Protein AF-A0A6V8CBH7-F1 (afdb_monomer_lite)

pLDDT: mean 70.78, std 15.17, range [31.62, 87.81]

Structure (mmCIF, N/CA/C/O backbone):
data_AF-A0A6V8CBH7-F1
#
_entry.id   AF-A0A6V8CBH7-F1
#
loop_
_atom_site.group_PDB
_atom_site.id
_atom_site.type_symbol
_atom_site.label_atom_id
_atom_site.label_alt_id
_atom_site.label_comp_id
_atom_site.label_asym_id
_atom_site.label_entity_id
_atom_site.label_seq_id
_atom_site.pdbx_PDB_ins_code
_atom_site.Cartn_x
_atom_site.Cartn_y
_atom_site.Cartn_z
_atom_site.occupancy
_atom_site.B_iso_or_equiv
_atom_site.auth_seq_id
_atom_site.auth_comp_id
_atom_site.auth_asym_id
_atom_site.auth_atom_id
_atom_site.pdbx_PDB_model_num
ATOM 1 N N . MET A 1 1 ? -19.753 -25.012 36.924 1.00 37.94 1 MET A N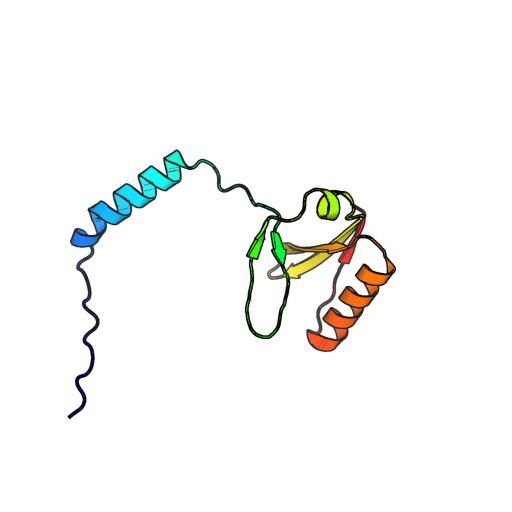 1
ATOM 2 C CA . MET A 1 1 ? -19.097 -23.990 37.775 1.00 37.94 1 MET A CA 1
ATOM 3 C C . MET A 1 1 ? -18.084 -23.263 36.898 1.00 37.94 1 MET A C 1
ATOM 5 O O . MET A 1 1 ? -17.171 -23.913 36.419 1.00 37.94 1 MET A O 1
ATOM 9 N N . ASN A 1 2 ? -18.304 -21.984 36.573 1.00 39.06 2 ASN A N 1
ATOM 10 C CA . ASN A 1 2 ? -17.502 -21.234 35.592 1.00 39.06 2 ASN A CA 1
ATOM 11 C C . ASN A 1 2 ? -16.598 -20.232 36.330 1.00 39.06 2 ASN A C 1
ATOM 13 O O . ASN A 1 2 ? -17.100 -19.287 36.939 1.00 39.06 2 ASN A O 1
ATOM 17 N N . ALA A 1 3 ? -15.282 -20.451 36.322 1.00 50.16 3 ALA A N 1
ATOM 18 C CA . ALA A 1 3 ? -14.321 -19.555 36.959 1.00 50.16 3 ALA A CA 1
ATOM 19 C C . ALA A 1 3 ? -14.079 -18.332 36.060 1.00 50.16 3 ALA A C 1
ATOM 21 O O . ALA A 1 3 ? -13.438 -18.429 35.016 1.00 50.16 3 ALA A O 1
ATOM 22 N N . LYS A 1 4 ? -14.603 -17.164 36.455 1.00 57.16 4 LYS A N 1
ATOM 23 C CA . LYS A 1 4 ? -14.258 -15.883 35.821 1.00 57.16 4 LYS A CA 1
ATOM 24 C C . LYS A 1 4 ? -12.764 -15.615 36.030 1.00 57.16 4 LYS A C 1
ATOM 26 O O . LYS A 1 4 ? -12.334 -15.401 37.161 1.00 57.16 4 LYS A O 1
ATOM 31 N N . ALA A 1 5 ? -11.989 -15.595 34.947 1.00 57.78 5 ALA A N 1
ATOM 32 C CA . ALA A 1 5 ? -10.598 -15.159 34.972 1.00 57.78 5 ALA A CA 1
ATOM 33 C C . ALA A 1 5 ? -10.530 -13.696 35.440 1.00 57.78 5 ALA A C 1
ATOM 35 O O . ALA A 1 5 ? -11.061 -12.791 34.792 1.00 57.78 5 ALA A O 1
ATOM 36 N N . THR A 1 6 ? -9.906 -13.456 36.591 1.00 61.09 6 THR A N 1
ATOM 37 C CA . THR A 1 6 ? -9.685 -12.105 37.099 1.00 61.09 6 THR A CA 1
ATOM 38 C C . THR A 1 6 ? -8.511 -11.494 36.331 1.00 61.09 6 THR A C 1
ATOM 40 O O . THR A 1 6 ? -7.416 -12.056 36.285 1.00 61.09 6 THR A O 1
ATOM 43 N N . LYS A 1 7 ? -8.725 -10.346 35.673 1.00 60.62 7 LYS A N 1
ATOM 44 C CA . LYS A 1 7 ? -7.626 -9.574 35.072 1.00 60.62 7 LYS A CA 1
ATOM 45 C C . LYS A 1 7 ? -6.682 -9.157 36.202 1.00 60.62 7 LYS A C 1
ATOM 47 O O . LYS A 1 7 ? -7.017 -8.262 36.976 1.00 60.62 7 LYS A O 1
ATOM 52 N N . LYS A 1 8 ? -5.515 -9.804 36.305 1.00 59.66 8 LYS A N 1
ATOM 53 C CA . LYS A 1 8 ? -4.427 -9.350 37.179 1.00 59.66 8 LYS A CA 1
ATOM 54 C C . LYS A 1 8 ? -4.015 -7.952 36.723 1.00 59.66 8 LYS A C 1
ATOM 56 O O . LYS A 1 8 ? -3.403 -7.787 35.671 1.00 59.66 8 LYS A O 1
ATOM 61 N N . ARG A 1 9 ? -4.429 -6.943 37.486 1.00 62.03 9 ARG A N 1
ATOM 62 C CA . ARG A 1 9 ? -4.073 -5.545 37.258 1.00 62.03 9 ARG A CA 1
ATOM 63 C C . ARG A 1 9 ? -2.740 -5.312 37.959 1.00 62.03 9 ARG A C 1
ATOM 65 O O . ARG A 1 9 ? -2.697 -5.258 39.184 1.00 62.03 9 ARG A O 1
ATOM 72 N N . TRP A 1 10 ? -1.665 -5.285 37.181 1.00 56.84 10 TRP A N 1
ATOM 73 C CA . TRP A 1 10 ? -0.325 -5.009 37.689 1.00 56.84 10 TRP A CA 1
ATOM 74 C C . TRP A 1 10 ? -0.271 -3.546 38.147 1.00 56.84 10 TRP A C 1
ATOM 76 O O . TRP A 1 10 ? -0.711 -2.677 37.390 1.00 56.84 10 TRP A O 1
ATOM 86 N N . PRO A 1 11 ? 0.188 -3.251 39.373 1.00 68.12 11 PRO A N 1
ATOM 87 C CA . PRO A 1 11 ? 0.379 -1.873 39.800 1.00 68.12 11 PRO A CA 1
ATOM 88 C C . PRO A 1 11 ? 1.456 -1.222 38.923 1.00 68.12 11 PRO A C 1
ATOM 90 O O . PRO A 1 11 ? 2.457 -1.852 38.597 1.00 68.12 11 PRO A O 1
ATOM 93 N N . GLU A 1 12 ? 1.266 0.040 38.536 1.00 61.69 12 GLU A N 1
ATOM 94 C CA . GLU A 1 12 ? 2.134 0.759 37.581 1.00 61.69 12 GLU A CA 1
ATOM 95 C C . GLU A 1 12 ? 3.626 0.725 37.958 1.00 61.69 12 GLU A C 1
ATOM 97 O O . GLU A 1 12 ? 4.494 0.695 37.087 1.00 61.69 12 GLU A O 1
ATOM 102 N N . ARG A 1 13 ? 3.933 0.634 39.258 1.00 59.53 13 ARG A N 1
ATOM 103 C CA . ARG A 1 13 ? 5.298 0.487 39.782 1.00 59.53 13 ARG A CA 1
ATOM 104 C C . ARG A 1 13 ? 6.000 -0.790 39.300 1.00 59.53 13 ARG A C 1
ATOM 106 O O . ARG A 1 13 ? 7.204 -0.754 39.067 1.00 59.53 13 ARG A O 1
ATOM 113 N N . ASP A 1 14 ? 5.263 -1.883 39.104 1.00 70.00 14 ASP A N 1
ATOM 114 C CA . ASP A 1 14 ? 5.816 -3.154 38.613 1.00 70.00 14 ASP A CA 1
ATOM 115 C C . ASP A 1 14 ? 6.119 -3.099 37.106 1.00 70.00 14 ASP A C 1
ATOM 117 O O . ASP A 1 14 ? 6.915 -3.886 36.596 1.00 70.00 14 ASP A O 1
ATOM 121 N N . LEU A 1 15 ? 5.523 -2.140 36.388 1.00 71.75 15 LEU A N 1
ATOM 122 C CA . LEU A 1 15 ? 5.754 -1.919 34.960 1.00 71.75 15 LEU A CA 1
ATOM 123 C C . LEU A 1 15 ? 6.912 -0.954 34.688 1.00 71.75 15 LEU A C 1
ATOM 125 O O . LEU A 1 15 ? 7.437 -0.946 33.576 1.00 71.75 15 LEU A O 1
ATOM 129 N N . ALA A 1 16 ? 7.355 -0.177 35.681 1.00 78.19 16 ALA A N 1
ATOM 130 C CA . ALA A 1 16 ? 8.428 0.805 35.516 1.00 78.19 16 ALA A CA 1
ATOM 131 C C . ALA A 1 16 ? 9.723 0.221 34.897 1.00 78.19 16 ALA A C 1
ATOM 133 O O . ALA A 1 16 ? 10.255 0.838 33.971 1.00 78.19 16 ALA A O 1
ATOM 134 N N . PRO A 1 17 ? 10.204 -0.982 35.282 1.00 82.38 17 PRO A N 1
ATOM 135 C CA . PRO A 1 17 ? 11.390 -1.580 34.660 1.00 82.38 17 PRO A CA 1
ATOM 136 C C . PRO A 1 17 ? 11.165 -1.996 33.198 1.00 82.38 17 PRO A C 1
ATOM 138 O O . PRO A 1 17 ? 12.071 -1.904 32.371 1.00 82.38 17 PRO A O 1
ATOM 141 N N . LEU A 1 18 ? 9.956 -2.453 32.859 1.00 76.94 18 LEU A N 1
ATOM 142 C CA . LEU A 1 18 ? 9.581 -2.832 31.491 1.00 76.94 18 LEU A CA 1
ATOM 143 C C . LEU A 1 18 ? 9.468 -1.597 30.591 1.00 76.94 18 LEU A C 1
ATOM 145 O O . LEU A 1 18 ? 9.937 -1.612 29.453 1.00 76.94 18 LEU A O 1
ATOM 149 N N . ILE A 1 19 ? 8.895 -0.515 31.121 1.00 81.69 19 ILE A N 1
ATOM 150 C CA . ILE A 1 19 ? 8.785 0.775 30.437 1.00 81.69 19 ILE A CA 1
ATOM 151 C C . ILE A 1 19 ? 10.181 1.345 30.173 1.00 81.69 19 ILE A C 1
ATOM 153 O O . ILE A 1 19 ? 10.471 1.717 29.037 1.00 81.69 19 ILE A O 1
ATOM 157 N N . ALA A 1 20 ? 11.067 1.338 31.175 1.00 83.50 20 ALA A N 1
ATOM 158 C CA . ALA A 1 20 ? 12.441 1.817 31.029 1.00 83.50 20 ALA A CA 1
ATOM 159 C C . ALA A 1 20 ? 13.198 1.063 29.922 1.00 83.50 20 ALA A C 1
ATOM 161 O O . ALA A 1 20 ? 13.761 1.684 29.023 1.00 83.50 20 ALA A O 1
ATOM 162 N N . ARG A 1 21 ? 13.120 -0.274 29.915 1.00 83.44 21 ARG A N 1
ATOM 163 C CA . ARG A 1 21 ? 13.740 -1.111 28.873 1.00 83.44 21 ARG A CA 1
ATOM 164 C C . ARG A 1 21 ? 13.158 -0.860 27.485 1.00 83.44 21 ARG A C 1
ATOM 166 O O . ARG A 1 21 ? 13.889 -0.863 26.502 1.00 83.44 21 ARG A O 1
ATOM 173 N N . THR A 1 22 ? 11.848 -0.642 27.393 1.00 81.44 22 THR A N 1
ATOM 174 C CA . THR A 1 22 ? 11.187 -0.336 26.116 1.00 81.44 22 THR A CA 1
ATOM 175 C C . THR A 1 22 ? 11.679 0.997 25.558 1.00 81.44 22 THR A C 1
ATOM 177 O O . THR A 1 22 ? 11.986 1.090 24.374 1.00 81.44 22 THR A O 1
ATOM 180 N N . GLN A 1 23 ? 11.809 2.016 26.411 1.00 83.88 23 GLN 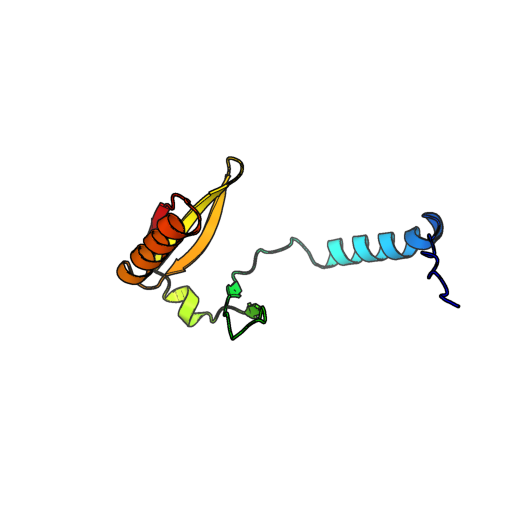A N 1
ATOM 181 C CA . GLN A 1 23 ? 12.317 3.331 26.019 1.00 83.88 23 GLN A CA 1
ATOM 182 C C . GLN A 1 23 ? 13.792 3.286 25.610 1.00 83.88 23 GLN A C 1
ATOM 184 O O . GLN A 1 23 ? 14.170 3.918 24.627 1.00 83.88 23 GLN A O 1
ATOM 189 N N . GLU A 1 24 ? 14.622 2.541 26.338 1.00 85.81 24 GLU A N 1
ATOM 190 C CA . GLU A 1 24 ? 16.039 2.372 26.010 1.00 85.81 24 GLU A CA 1
ATOM 191 C C . G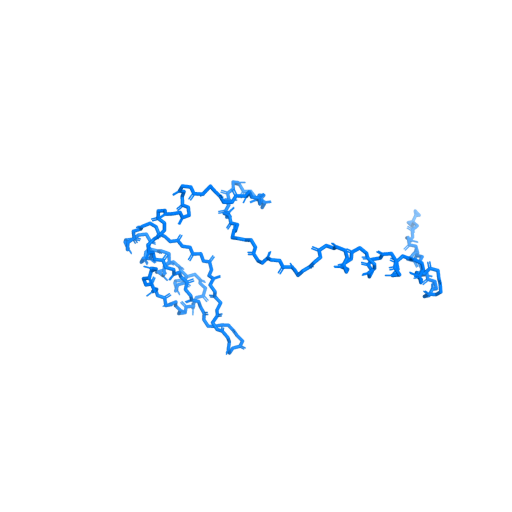LU A 1 24 ? 16.230 1.638 24.680 1.00 85.81 24 GLU A C 1
ATOM 193 O O . GLU A 1 24 ? 16.952 2.122 23.808 1.00 85.81 24 GLU A O 1
ATOM 198 N N . ASN A 1 25 ? 15.489 0.549 24.464 1.00 75.56 25 ASN A N 1
ATOM 199 C CA . ASN A 1 25 ? 15.484 -0.156 23.185 1.00 75.56 25 ASN A CA 1
ATOM 200 C C . ASN A 1 25 ? 14.993 0.742 22.045 1.00 75.56 25 ASN A C 1
ATOM 202 O O . ASN A 1 25 ? 15.623 0.779 20.995 1.00 75.56 25 ASN A O 1
ATOM 206 N N . ALA A 1 26 ? 13.920 1.510 22.248 1.00 72.94 26 ALA A N 1
ATOM 207 C CA . ALA A 1 26 ? 13.415 2.433 21.233 1.00 72.94 26 ALA A CA 1
ATOM 208 C C . ALA A 1 26 ? 14.454 3.502 20.850 1.00 72.94 26 ALA A C 1
ATOM 210 O O . ALA A 1 26 ? 14.590 3.831 19.676 1.00 72.94 26 ALA A O 1
ATOM 211 N N . ARG A 1 27 ? 15.233 4.009 21.817 1.00 78.75 27 ARG A N 1
ATOM 212 C CA . ARG A 1 27 ? 16.345 4.938 21.549 1.00 78.75 27 ARG A CA 1
ATOM 213 C C . ARG A 1 27 ? 17.486 4.264 20.785 1.00 78.75 27 ARG A C 1
ATOM 215 O O . ARG A 1 27 ? 18.043 4.880 19.883 1.00 78.75 27 ARG A O 1
ATOM 222 N N . ALA A 1 28 ? 17.813 3.016 21.121 1.00 79.12 28 ALA A N 1
ATOM 223 C CA . ALA A 1 28 ? 18.851 2.239 20.444 1.00 79.12 28 ALA A CA 1
ATOM 224 C C . ALA A 1 28 ? 18.461 1.825 19.012 1.00 79.12 28 ALA A C 1
ATOM 226 O O . ALA A 1 28 ? 19.327 1.716 18.148 1.00 79.12 28 ALA A O 1
ATOM 227 N N . MET A 1 29 ? 17.167 1.620 18.746 1.00 74.81 29 MET A N 1
ATOM 228 C CA . MET A 1 29 ? 16.635 1.232 17.433 1.00 74.81 29 MET A CA 1
ATOM 229 C C . MET A 1 29 ? 16.662 2.364 16.393 1.00 74.81 29 MET A C 1
ATOM 231 O O . MET A 1 29 ? 16.515 2.093 15.203 1.00 74.81 29 MET A O 1
ATOM 235 N N . GLY A 1 30 ? 16.877 3.614 16.815 1.00 70.88 30 GLY A N 1
ATOM 236 C CA . GLY A 1 30 ? 16.882 4.771 15.922 1.00 70.88 30 GLY A CA 1
ATOM 237 C C . GLY A 1 30 ? 15.483 5.173 15.442 1.00 70.88 30 GLY A C 1
ATOM 238 O O . GLY A 1 30 ? 14.464 4.716 15.959 1.00 70.88 30 GLY A O 1
ATOM 239 N N . SER A 1 31 ? 15.423 6.085 14.467 1.00 71.69 31 SER A N 1
ATOM 240 C CA . SER A 1 31 ? 14.146 6.556 13.917 1.00 71.69 31 SER A CA 1
ATOM 241 C C . SER A 1 31 ? 13.421 5.415 13.202 1.00 71.69 31 SER A C 1
ATOM 243 O O . SER A 1 31 ? 14.006 4.764 12.331 1.00 71.69 31 SER A O 1
ATOM 245 N N . ALA A 1 32 ? 12.148 5.193 13.545 1.00 60.81 32 ALA A N 1
ATOM 246 C CA . ALA A 1 32 ? 11.299 4.225 12.864 1.00 60.81 32 ALA A CA 1
ATOM 247 C C . ALA A 1 32 ? 11.231 4.589 11.376 1.00 60.81 32 ALA A C 1
ATOM 249 O O . ALA A 1 32 ? 10.586 5.561 10.983 1.00 60.81 32 ALA A O 1
ATOM 250 N N . THR A 1 33 ? 11.957 3.833 10.556 1.00 59.81 33 THR A N 1
ATOM 251 C CA . THR A 1 33 ? 11.988 4.056 9.115 1.00 59.81 33 THR A CA 1
ATOM 252 C C . THR A 1 33 ? 10.758 3.377 8.524 1.00 59.81 33 THR A C 1
ATOM 254 O O . THR A 1 33 ? 10.610 2.166 8.710 1.00 59.81 33 THR A O 1
ATOM 257 N N . PRO A 1 34 ? 9.857 4.113 7.850 1.00 52.91 34 PRO A N 1
ATOM 258 C CA . PRO A 1 34 ? 8.753 3.488 7.143 1.00 52.91 34 PRO A CA 1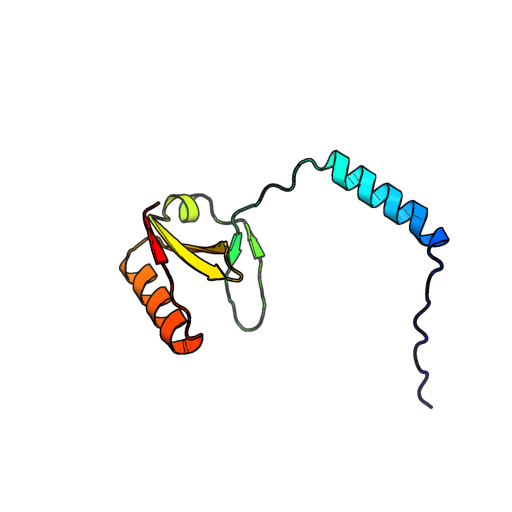
ATOM 259 C C . PRO A 1 34 ? 9.341 2.575 6.065 1.00 52.91 34 PRO A C 1
ATOM 261 O O . PRO A 1 34 ? 10.050 3.031 5.171 1.00 52.91 34 PRO A O 1
ATOM 264 N N . ILE A 1 35 ? 9.096 1.273 6.196 1.00 53.62 35 ILE A N 1
ATOM 265 C CA . ILE A 1 35 ? 9.471 0.279 5.194 1.00 53.62 35 ILE A CA 1
ATOM 266 C C . ILE A 1 35 ? 8.261 0.011 4.305 1.00 53.62 35 ILE A C 1
ATOM 268 O O . ILE A 1 35 ? 7.168 -0.267 4.795 1.00 53.62 35 ILE A O 1
ATOM 272 N N . GLU A 1 36 ? 8.453 0.119 2.995 1.00 47.44 36 GLU A N 1
ATOM 273 C CA . GLU A 1 36 ? 7.420 -0.208 2.015 1.00 47.44 36 GLU A CA 1
ATOM 274 C C . GLU A 1 36 ? 7.187 -1.731 2.037 1.00 47.44 36 GLU A C 1
ATOM 276 O O . GLU A 1 36 ? 8.120 -2.521 1.864 1.00 47.44 36 GLU A O 1
ATOM 281 N N . ALA A 1 37 ? 5.953 -2.149 2.330 1.00 46.34 37 ALA A N 1
ATOM 282 C CA . ALA A 1 37 ? 5.563 -3.553 2.459 1.00 46.34 37 ALA A CA 1
ATOM 283 C C . ALA A 1 37 ? 4.639 -3.964 1.307 1.00 46.34 37 ALA A C 1
ATOM 285 O O . ALA A 1 37 ? 3.759 -3.200 0.909 1.00 46.34 37 ALA A O 1
ATOM 286 N N . LEU A 1 38 ? 4.821 -5.183 0.792 1.00 46.12 38 LEU A N 1
ATOM 287 C CA . LEU A 1 38 ? 3.925 -5.780 -0.194 1.00 46.12 38 LEU A CA 1
ATOM 288 C C . LEU A 1 38 ? 2.848 -6.567 0.558 1.00 46.12 38 LEU A C 1
ATOM 290 O O . LEU A 1 38 ? 3.155 -7.528 1.262 1.00 46.12 38 LEU A O 1
ATOM 294 N N . ILE A 1 39 ? 1.588 -6.156 0.425 1.00 49.50 39 ILE A N 1
ATOM 295 C CA . ILE A 1 39 ? 0.452 -6.878 1.008 1.00 49.50 39 ILE A CA 1
ATOM 296 C C . ILE A 1 39 ? -0.020 -7.918 -0.012 1.00 49.50 39 ILE A C 1
ATOM 298 O O . ILE A 1 39 ? -0.428 -7.563 -1.117 1.00 49.50 39 ILE A O 1
ATOM 302 N N . ARG A 1 40 ? 0.015 -9.200 0.364 1.00 39.22 40 ARG A N 1
ATOM 303 C CA . ARG A 1 40 ? -0.587 -10.305 -0.395 1.00 39.22 40 ARG A CA 1
ATOM 304 C C . ARG A 1 40 ? -1.749 -10.888 0.400 1.00 39.22 40 ARG A C 1
ATOM 306 O O . ARG A 1 40 ? -1.602 -11.173 1.585 1.00 39.22 40 ARG A O 1
ATOM 313 N N . ILE A 1 41 ? -2.887 -11.085 -0.261 1.00 39.78 41 ILE A N 1
ATOM 314 C CA . ILE A 1 41 ? -4.051 -11.766 0.317 1.00 39.78 41 ILE A CA 1
ATOM 315 C C . ILE A 1 41 ? -4.079 -13.191 -0.245 1.00 39.78 41 ILE A C 1
ATOM 317 O O . ILE A 1 41 ? -4.310 -13.378 -1.438 1.00 39.78 41 ILE A O 1
ATOM 321 N N . GLU A 1 42 ? -3.836 -14.190 0.606 1.00 45.44 42 GLU A N 1
ATOM 322 C CA . GLU A 1 42 ? -4.054 -15.612 0.306 1.00 45.44 42 GLU A CA 1
ATOM 323 C C . GLU A 1 42 ? -5.097 -16.179 1.278 1.00 45.44 42 GLU A C 1
ATOM 325 O O . GLU A 1 42 ? -4.823 -16.384 2.462 1.00 45.44 42 GLU A O 1
ATOM 330 N N . GLY A 1 43 ? -6.314 -16.424 0.783 1.00 64.38 43 GLY A N 1
ATOM 331 C CA . GLY A 1 43 ? -7.428 -16.896 1.613 1.00 64.38 43 GLY A CA 1
ATOM 332 C C . GLY A 1 43 ? -7.861 -15.857 2.658 1.00 64.38 43 GLY A C 1
ATOM 333 O O . GLY A 1 43 ? -8.090 -14.705 2.305 1.00 64.38 43 GLY A O 1
ATOM 334 N N . ASP A 1 44 ? -7.948 -16.268 3.930 1.00 46.16 44 ASP A N 1
ATOM 335 C CA . ASP A 1 44 ? -8.420 -15.454 5.073 1.00 46.16 44 ASP A CA 1
ATOM 336 C C . ASP A 1 44 ? -7.286 -14.974 6.014 1.00 46.16 44 ASP A C 1
ATOM 338 O O . ASP A 1 44 ? -7.529 -14.579 7.157 1.00 46.16 44 ASP A O 1
ATOM 342 N N . SER A 1 45 ? -6.024 -15.021 5.571 1.00 31.62 45 SER A N 1
ATOM 343 C CA . SER A 1 45 ? -4.852 -14.682 6.394 1.00 31.62 45 SER A CA 1
ATOM 344 C C . SER A 1 45 ? -4.102 -13.459 5.860 1.00 31.62 45 SER A C 1
ATOM 346 O O . SER A 1 45 ? -3.794 -13.372 4.672 1.00 31.62 45 SER A O 1
ATOM 348 N N . TRP A 1 46 ? -3.760 -12.528 6.757 1.00 34.81 46 TRP A N 1
ATOM 349 C CA . TRP A 1 46 ? -2.911 -11.372 6.454 1.00 34.81 46 TRP A CA 1
ATOM 350 C C . TRP A 1 46 ? -1.436 -11.783 6.557 1.00 34.81 46 TRP A C 1
ATOM 352 O O . TRP A 1 46 ? -0.941 -12.025 7.659 1.00 34.81 46 TRP A O 1
ATOM 362 N N . MET A 1 47 ? -0.724 -11.848 5.427 1.00 37.12 47 MET A N 1
ATOM 363 C CA . MET A 1 47 ? 0.725 -12.085 5.396 1.00 37.12 47 MET A CA 1
ATOM 364 C C . MET A 1 47 ? 1.478 -10.798 5.045 1.00 37.12 47 MET A C 1
ATOM 366 O O . MET A 1 47 ? 1.192 -10.154 4.037 1.00 37.12 47 MET A O 1
ATOM 370 N N . PHE A 1 48 ? 2.452 -10.432 5.883 1.00 42.09 48 PHE A N 1
ATOM 371 C CA . PHE A 1 48 ? 3.329 -9.279 5.673 1.00 42.09 48 PHE A CA 1
ATOM 372 C C . PHE A 1 48 ? 4.692 -9.772 5.182 1.00 42.09 48 PHE A C 1
ATOM 374 O O . PHE A 1 48 ? 5.439 -10.391 5.940 1.00 42.09 48 PHE A O 1
ATOM 381 N N . GLU A 1 49 ? 5.015 -9.502 3.919 1.00 45.34 49 GLU A N 1
ATOM 382 C CA . GLU A 1 49 ? 6.298 -9.845 3.304 1.00 45.34 49 GLU A CA 1
ATOM 383 C C . GLU A 1 49 ? 7.078 -8.563 2.983 1.00 45.34 49 GLU A C 1
ATOM 385 O O . GLU A 1 49 ? 6.505 -7.510 2.677 1.00 45.34 49 GLU A O 1
ATOM 390 N N . ARG A 1 50 ? 8.411 -8.631 3.072 1.00 53.09 50 ARG A N 1
ATOM 391 C CA . ARG A 1 50 ? 9.274 -7.540 2.610 1.00 53.09 50 ARG A CA 1
ATOM 392 C C . ARG A 1 50 ? 9.036 -7.367 1.110 1.00 53.09 50 ARG A C 1
ATOM 394 O O . ARG A 1 50 ? 9.140 -8.344 0.376 1.00 53.09 50 ARG A O 1
ATOM 401 N N . ALA A 1 51 ? 8.715 -6.150 0.667 1.00 60.12 51 ALA A N 1
ATOM 402 C CA . ALA A 1 51 ? 8.472 -5.896 -0.748 1.00 60.12 51 ALA A CA 1
ATOM 403 C C . ALA A 1 51 ? 9.692 -6.318 -1.579 1.00 60.12 51 ALA A C 1
ATOM 405 O O . ALA A 1 51 ? 10.823 -5.943 -1.252 1.00 60.12 51 ALA A O 1
ATOM 406 N N . ASP A 1 52 ? 9.460 -7.112 -2.628 1.00 68.50 52 ASP A N 1
ATOM 407 C CA . ASP A 1 52 ? 10.488 -7.457 -3.606 1.00 68.50 52 ASP A CA 1
ATOM 408 C C . ASP A 1 52 ? 11.041 -6.150 -4.208 1.00 68.50 52 ASP A C 1
ATOM 410 O O . ASP A 1 52 ? 10.278 -5.399 -4.828 1.00 68.50 52 ASP A O 1
ATOM 414 N N . PRO A 1 53 ? 12.343 -5.847 -4.035 1.00 67.62 53 PRO A N 1
ATOM 415 C CA . PRO A 1 53 ? 12.942 -4.627 -4.563 1.00 67.62 53 PRO A CA 1
ATOM 416 C C . PRO A 1 53 ? 12.730 -4.455 -6.070 1.00 67.62 53 PRO A C 1
ATOM 418 O O . PRO A 1 53 ? 12.604 -3.325 -6.537 1.00 67.62 53 PRO A O 1
ATOM 421 N N . ALA A 1 54 ? 12.666 -5.552 -6.833 1.00 71.44 54 ALA A N 1
ATOM 422 C CA . ALA A 1 54 ? 12.426 -5.504 -8.271 1.00 71.44 54 ALA A CA 1
ATOM 423 C C . ALA A 1 54 ? 10.982 -5.096 -8.596 1.00 71.44 54 ALA A C 1
ATOM 425 O O . ALA A 1 54 ? 10.757 -4.285 -9.494 1.00 71.44 54 ALA A O 1
ATOM 426 N N . ALA A 1 55 ? 10.008 -5.605 -7.837 1.00 65.69 55 ALA A N 1
ATOM 427 C CA . ALA A 1 55 ? 8.603 -5.231 -7.987 1.00 65.69 55 ALA A CA 1
ATOM 428 C C . ALA A 1 55 ? 8.366 -3.765 -7.602 1.00 65.69 55 ALA A C 1
ATOM 430 O O . ALA A 1 55 ? 7.636 -3.046 -8.282 1.00 65.69 55 ALA A O 1
ATOM 431 N N . LEU A 1 56 ? 9.037 -3.303 -6.546 1.00 69.19 56 LEU A N 1
ATOM 432 C CA . LEU A 1 56 ? 8.972 -1.918 -6.098 1.00 69.19 56 LEU A CA 1
ATOM 433 C C . LEU A 1 56 ? 9.607 -0.960 -7.120 1.00 69.19 56 LEU A C 1
ATOM 435 O O . LEU A 1 56 ? 9.024 0.071 -7.438 1.00 69.19 56 LEU A O 1
ATOM 439 N N . ALA A 1 57 ? 10.753 -1.331 -7.703 1.00 72.94 57 ALA A N 1
ATOM 440 C CA . ALA A 1 57 ? 11.397 -0.568 -8.775 1.00 72.94 57 ALA A CA 1
ATOM 441 C C . ALA A 1 57 ? 10.568 -0.520 -10.071 1.00 72.94 57 ALA A C 1
ATOM 443 O O . ALA A 1 57 ? 10.722 0.401 -10.873 1.00 72.94 57 ALA A O 1
ATOM 444 N N . ALA A 1 58 ? 9.696 -1.506 -10.289 1.00 75.44 58 ALA A N 1
ATOM 445 C CA . ALA A 1 58 ? 8.790 -1.544 -11.430 1.00 75.44 58 ALA A CA 1
ATOM 446 C C . ALA A 1 58 ? 7.516 -0.705 -11.222 1.00 75.44 58 ALA A C 1
ATOM 448 O O . ALA A 1 58 ? 6.775 -0.490 -12.185 1.00 75.44 58 ALA A O 1
ATOM 449 N N . ALA A 1 59 ? 7.243 -0.228 -10.002 1.00 77.06 59 ALA A N 1
ATOM 450 C CA . ALA A 1 59 ? 6.083 0.609 -9.730 1.00 77.06 59 ALA A CA 1
ATOM 451 C C . ALA A 1 59 ? 6.222 1.968 -10.432 1.00 77.06 59 ALA A C 1
ATOM 453 O O . ALA A 1 59 ? 7.220 2.670 -10.293 1.00 77.06 59 ALA A O 1
ATOM 454 N N . ARG A 1 60 ? 5.190 2.346 -11.186 1.00 81.88 60 ARG A N 1
ATOM 455 C CA . ARG A 1 60 ? 5.134 3.594 -11.965 1.00 81.88 60 ARG A CA 1
ATOM 456 C C . ARG A 1 60 ? 4.023 4.522 -11.521 1.00 81.88 60 ARG A C 1
ATOM 458 O O . ARG A 1 60 ? 4.084 5.723 -11.759 1.00 81.88 60 ARG A O 1
ATOM 465 N N . HIS A 1 61 ? 3.012 3.972 -10.867 1.00 82.00 61 HIS A N 1
ATOM 466 C CA . HIS A 1 61 ? 1.858 4.720 -10.410 1.00 82.00 61 HIS A CA 1
ATOM 467 C C . HIS A 1 61 ? 1.665 4.496 -8.918 1.00 82.00 61 HIS A C 1
ATOM 469 O O . HIS A 1 61 ? 1.813 3.377 -8.445 1.00 82.00 61 HIS A O 1
ATOM 475 N N . ARG A 1 62 ? 1.316 5.542 -8.173 1.00 85.56 62 ARG A N 1
ATOM 476 C CA . ARG A 1 62 ? 0.996 5.494 -6.745 1.00 85.56 62 ARG A CA 1
ATOM 477 C C . ARG A 1 62 ? -0.478 5.810 -6.538 1.00 85.56 62 ARG A C 1
ATOM 479 O O . ARG A 1 62 ? -0.980 6.790 -7.086 1.00 85.56 62 ARG A O 1
ATOM 486 N N . ILE A 1 63 ? -1.146 5.010 -5.711 1.00 85.44 63 ILE A N 1
ATOM 487 C CA . ILE A 1 63 ? -2.535 5.235 -5.302 1.00 85.44 63 ILE A CA 1
ATOM 488 C C . ILE A 1 63 ? -2.543 6.007 -3.985 1.00 85.44 63 ILE A C 1
ATOM 490 O O . ILE A 1 63 ? -2.011 5.538 -2.976 1.00 85.44 63 ILE A O 1
ATOM 494 N N . VAL A 1 64 ? -3.152 7.190 -3.994 1.00 85.75 64 VAL A N 1
ATOM 495 C CA . VAL A 1 64 ? -3.256 8.079 -2.832 1.00 85.75 64 VAL A CA 1
ATOM 496 C C . VAL A 1 64 ? -4.723 8.329 -2.508 1.00 85.75 64 VAL A C 1
ATOM 498 O O . VAL A 1 64 ? -5.509 8.673 -3.388 1.00 85.75 64 VAL A O 1
ATOM 501 N N . VAL A 1 65 ? -5.093 8.203 -1.237 1.00 86.38 65 VAL A N 1
ATOM 502 C CA . VAL A 1 65 ? -6.401 8.626 -0.716 1.00 86.38 65 VAL A CA 1
ATOM 503 C C . VAL A 1 65 ? -6.243 9.808 0.218 1.00 86.38 65 VAL A C 1
ATOM 505 O O . VAL A 1 65 ? -5.179 10.021 0.791 1.00 86.38 65 VAL A O 1
ATOM 508 N N . HIS A 1 66 ? -7.311 10.580 0.385 1.00 83.38 66 HIS A N 1
ATOM 509 C CA . HIS A 1 66 ? -7.368 11.611 1.409 1.00 83.38 66 HIS A CA 1
ATOM 510 C C . HIS A 1 66 ? -8.178 11.084 2.593 1.00 83.38 66 HIS A C 1
ATOM 512 O O . HIS A 1 66 ? -9.391 10.914 2.491 1.00 83.38 66 HIS A O 1
ATOM 518 N N . GLU A 1 67 ? -7.508 10.809 3.708 1.00 80.12 67 GLU A N 1
ATOM 519 C CA . GLU A 1 67 ? -8.139 10.347 4.945 1.00 80.12 67 GLU A CA 1
ATOM 520 C C . GLU A 1 67 ? -7.768 11.307 6.078 1.00 80.12 67 GLU A C 1
ATOM 522 O O . GLU A 1 67 ? -6.613 11.703 6.220 1.00 80.12 67 GLU A O 1
ATOM 527 N N . ASN A 1 68 ? -8.750 11.718 6.885 1.00 79.50 68 ASN A N 1
ATOM 528 C CA . ASN A 1 68 ? -8.536 12.588 8.051 1.00 79.50 68 ASN A CA 1
ATOM 529 C C . ASN A 1 68 ? -7.754 13.887 7.747 1.00 79.50 68 ASN A C 1
ATOM 531 O O . ASN A 1 68 ? -6.974 14.363 8.569 1.00 79.50 68 ASN A O 1
ATOM 535 N N . GLY A 1 69 ? -7.952 14.459 6.553 1.00 79.62 69 GLY A N 1
ATOM 536 C CA . GLY A 1 69 ? -7.290 15.697 6.121 1.00 79.62 69 GLY A CA 1
ATOM 537 C C . GLY A 1 69 ? -5.819 15.540 5.726 1.00 79.62 69 GLY A C 1
ATOM 538 O O . GLY A 1 69 ? -5.144 16.545 5.525 1.00 79.62 69 GLY A O 1
ATOM 539 N N . SER A 1 70 ? -5.311 14.307 5.627 1.00 78.81 70 SER A N 1
ATOM 540 C CA . SER A 1 70 ? -3.957 14.020 5.155 1.00 78.81 70 SER A CA 1
ATOM 541 C C . SER A 1 70 ? -3.971 13.056 3.965 1.00 78.81 70 SER A C 1
ATOM 543 O O . SER A 1 70 ? -4.775 12.120 3.927 1.00 78.81 70 SER A O 1
ATOM 545 N N . PRO A 1 71 ? -3.074 13.243 2.981 1.00 82.31 71 PRO A N 1
ATOM 546 C CA . PRO A 1 71 ? -2.871 12.253 1.937 1.00 82.31 71 PRO A CA 1
ATOM 547 C C . PRO A 1 71 ? -2.210 10.996 2.521 1.00 82.31 71 PRO A C 1
ATOM 549 O O . PRO A 1 71 ? -1.174 11.075 3.180 1.00 82.31 71 PRO A O 1
ATOM 552 N N . LEU A 1 72 ? -2.794 9.834 2.242 1.00 83.31 72 LEU A N 1
ATOM 553 C CA . LEU A 1 72 ? -2.285 8.518 2.612 1.00 83.31 72 LEU A CA 1
ATOM 554 C C . LEU A 1 72 ? -2.008 7.709 1.340 1.00 83.31 72 LEU A C 1
ATOM 556 O O . LEU A 1 72 ? -2.900 7.496 0.520 1.00 83.31 72 LEU A O 1
ATOM 560 N N . SER A 1 73 ? -0.765 7.254 1.177 1.00 83.12 73 SER A N 1
ATOM 561 C CA . SER A 1 73 ? -0.377 6.354 0.086 1.00 83.12 73 SER A CA 1
ATOM 562 C C . SER A 1 73 ? -0.762 4.920 0.436 1.00 83.12 73 SER A C 1
ATOM 564 O O . SER A 1 73 ? -0.326 4.409 1.463 1.00 83.12 73 SER A O 1
ATOM 566 N N . LEU A 1 74 ? -1.546 4.270 -0.424 1.00 80.44 74 LEU A N 1
ATOM 567 C CA . LEU A 1 74 ? -2.011 2.895 -0.209 1.00 80.44 74 LEU A CA 1
ATOM 568 C C . LEU A 1 74 ? -1.106 1.849 -0.863 1.00 80.44 74 LEU A C 1
ATOM 570 O O . LEU A 1 74 ? -1.020 0.726 -0.377 1.00 80.44 74 LEU A O 1
ATOM 574 N N . GLY A 1 75 ? -0.432 2.206 -1.956 1.00 79.31 75 GLY A N 1
ATOM 575 C CA . GLY A 1 75 ? 0.434 1.286 -2.688 1.00 79.31 75 GLY A CA 1
ATOM 576 C C . GLY A 1 75 ? 0.843 1.813 -4.059 1.00 79.31 75 GLY A C 1
ATOM 577 O O . GLY A 1 75 ? 0.483 2.932 -4.440 1.00 79.31 75 GLY A O 1
ATOM 578 N N . GLY A 1 76 ? 1.605 0.994 -4.787 1.00 81.75 76 GLY A N 1
ATOM 579 C CA . GLY A 1 76 ? 2.064 1.277 -6.144 1.00 81.75 76 GLY A CA 1
ATOM 580 C C . GLY A 1 76 ? 1.609 0.225 -7.159 1.00 81.75 76 GLY A C 1
ATOM 581 O O . GLY A 1 76 ? 1.448 -0.943 -6.818 1.00 81.75 76 GLY A O 1
ATOM 582 N N . CYS A 1 77 ? 1.421 0.644 -8.408 1.00 79.50 77 CYS A N 1
ATOM 583 C CA . CYS A 1 77 ? 1.080 -0.198 -9.551 1.00 79.50 77 CYS A CA 1
ATOM 584 C C . CYS A 1 77 ? 2.134 -0.043 -10.654 1.00 79.50 77 CYS A C 1
ATOM 586 O O . CYS A 1 77 ? 2.702 1.035 -10.846 1.00 79.50 77 CYS A O 1
ATOM 588 N N . THR A 1 78 ? 2.374 -1.115 -11.405 1.00 81.19 78 THR A N 1
ATOM 589 C CA . THR A 1 78 ? 3.314 -1.156 -12.537 1.00 81.19 78 THR A CA 1
ATOM 590 C C . THR A 1 78 ? 2.785 -0.447 -13.782 1.00 81.19 78 THR A C 1
ATOM 592 O O . THR A 1 78 ? 3.556 0.123 -14.554 1.00 81.19 78 THR A O 1
ATOM 595 N N . ASP A 1 79 ? 1.468 -0.459 -13.973 1.00 81.88 79 ASP A N 1
ATOM 596 C CA . ASP A 1 79 ? 0.785 0.017 -15.174 1.00 81.88 79 ASP A CA 1
ATOM 597 C C . ASP A 1 79 ? -0.515 0.765 -14.843 1.00 81.88 79 ASP A C 1
ATOM 599 O O . ASP A 1 79 ? -1.146 0.557 -13.802 1.00 81.88 79 ASP A O 1
ATOM 603 N N . MET A 1 80 ? -0.899 1.672 -15.744 1.00 84.12 80 MET A N 1
ATOM 604 C CA . MET A 1 80 ? -2.050 2.561 -15.567 1.00 84.12 80 MET A CA 1
ATOM 605 C C . MET A 1 80 ? -3.383 1.807 -15.599 1.00 84.12 80 MET A C 1
ATOM 607 O O . MET A 1 80 ? -4.317 2.193 -14.904 1.00 84.12 80 MET A O 1
ATOM 611 N N . SER A 1 81 ? -3.476 0.723 -16.373 1.00 81.38 81 SER A N 1
ATOM 612 C CA . SER A 1 81 ? -4.657 -0.148 -16.408 1.00 81.38 81 SER A CA 1
ATOM 613 C C . SER A 1 81 ? -4.954 -0.735 -15.031 1.00 81.38 81 SER A C 1
ATOM 615 O O . SER A 1 81 ? -6.058 -0.565 -14.523 1.00 81.38 81 SER A O 1
ATOM 617 N N . THR A 1 82 ? -3.947 -1.319 -14.381 1.00 81.25 82 THR A N 1
ATOM 618 C CA . THR A 1 82 ? -4.075 -1.874 -13.030 1.00 81.25 82 THR A CA 1
ATOM 619 C C . THR A 1 82 ? -4.407 -0.781 -12.015 1.00 81.25 82 THR A C 1
ATOM 621 O O . THR A 1 82 ? -5.263 -0.975 -11.155 1.00 81.25 82 THR A O 1
ATOM 624 N N . ALA A 1 83 ? -3.794 0.403 -12.136 1.00 83.44 83 ALA A N 1
ATOM 625 C CA . ALA A 1 83 ? -4.106 1.539 -11.269 1.00 83.44 83 ALA A CA 1
ATOM 626 C C . ALA A 1 83 ? -5.574 1.995 -11.398 1.00 83.44 83 ALA A C 1
ATOM 628 O O . ALA A 1 83 ? -6.219 2.302 -10.394 1.00 83.44 83 ALA A O 1
ATOM 629 N N . LEU A 1 84 ? -6.116 2.012 -12.620 1.00 87.50 84 LEU A N 1
ATOM 630 C CA . LEU A 1 84 ? -7.514 2.353 -12.893 1.00 87.50 84 LEU A CA 1
ATOM 631 C C . LEU A 1 84 ? -8.486 1.289 -12.381 1.00 87.50 84 LEU A C 1
ATOM 633 O O . LEU A 1 84 ? -9.520 1.646 -11.820 1.00 87.50 84 LEU A O 1
ATOM 637 N N . ASP A 1 85 ? -8.158 0.006 -12.524 1.00 84.38 85 ASP A N 1
ATOM 638 C CA . ASP A 1 85 ? -8.994 -1.081 -12.008 1.00 84.38 85 ASP A CA 1
ATOM 639 C C . ASP A 1 85 ? -9.075 -1.045 -10.477 1.00 84.38 85 ASP A C 1
ATOM 641 O O . ASP A 1 85 ? -10.163 -1.155 -9.906 1.00 84.38 85 ASP A O 1
ATOM 645 N N . VAL A 1 86 ? -7.947 -0.791 -9.805 1.00 82.00 86 VAL A N 1
ATOM 646 C CA . VAL A 1 86 ? -7.907 -0.572 -8.351 1.00 82.00 86 VAL A CA 1
ATOM 647 C C . VAL A 1 86 ? -8.746 0.646 -7.969 1.00 82.00 86 VAL A C 1
ATOM 649 O O . VAL A 1 86 ? 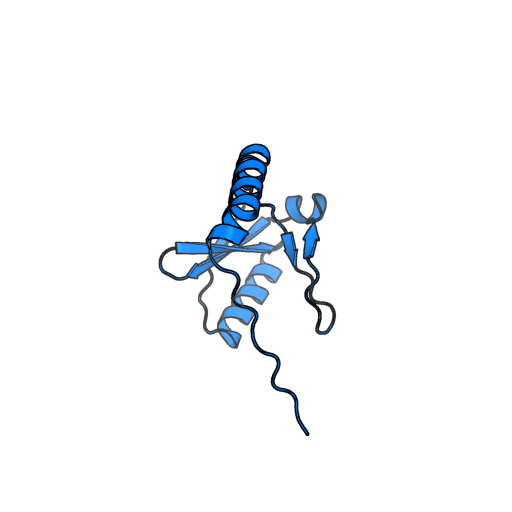-9.592 0.556 -7.079 1.00 82.00 86 VAL A O 1
ATOM 652 N N . ALA A 1 87 ? -8.572 1.770 -8.670 1.00 83.94 87 ALA A N 1
ATOM 653 C CA . ALA A 1 87 ? -9.330 2.993 -8.423 1.00 83.94 87 ALA A CA 1
ATOM 654 C C . ALA A 1 87 ? -10.840 2.786 -8.567 1.00 83.94 87 ALA A C 1
ATOM 656 O O . ALA A 1 87 ? -11.618 3.196 -7.704 1.00 83.94 87 ALA A O 1
ATOM 657 N N . ARG A 1 88 ? -11.251 2.102 -9.636 1.00 83.94 88 ARG A N 1
ATOM 658 C CA . ARG A 1 88 ? -12.643 1.749 -9.889 1.00 83.94 88 ARG A CA 1
ATOM 659 C C . ARG A 1 88 ? -13.189 0.874 -8.770 1.00 83.94 88 ARG A C 1
ATOM 661 O O . ARG A 1 88 ? -14.270 1.152 -8.259 1.00 83.94 88 ARG A O 1
ATOM 668 N N . ARG A 1 89 ? -12.440 -0.149 -8.354 1.00 84.75 89 ARG A N 1
ATOM 669 C CA . ARG A 1 89 ? -12.889 -1.060 -7.300 1.00 84.75 89 ARG A CA 1
ATOM 670 C C . ARG A 1 89 ? -13.044 -0.353 -5.957 1.00 84.75 89 ARG A C 1
ATOM 672 O O . ARG A 1 89 ? -14.031 -0.584 -5.270 1.00 84.75 89 ARG A O 1
ATOM 679 N N . MET A 1 90 ? -12.117 0.538 -5.618 1.00 83.50 90 MET A N 1
ATOM 680 C CA . 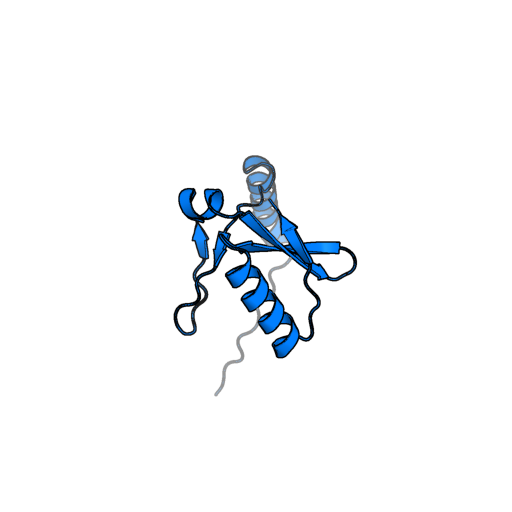MET A 1 90 ? -12.188 1.357 -4.406 1.00 83.50 90 MET A CA 1
ATOM 681 C C . MET A 1 90 ? -13.365 2.341 -4.424 1.00 83.50 90 MET A C 1
ATOM 683 O O . MET A 1 90 ? -14.007 2.556 -3.395 1.00 83.50 90 MET A O 1
ATOM 687 N N . ALA A 1 91 ? -13.684 2.911 -5.587 1.00 83.12 91 ALA A N 1
ATOM 688 C CA . ALA A 1 91 ? -14.857 3.763 -5.741 1.00 83.12 91 ALA A CA 1
ATOM 689 C C . ALA A 1 91 ? -16.167 2.968 -5.606 1.00 83.12 91 ALA A C 1
ATOM 691 O O . ALA A 1 91 ? -17.090 3.422 -4.936 1.00 83.12 91 ALA A O 1
ATOM 692 N N . GLU A 1 92 ? -16.244 1.776 -6.207 1.00 83.50 92 GLU A N 1
ATOM 693 C CA . GLU A 1 92 ? -17.441 0.925 -6.187 1.00 83.50 92 GLU A CA 1
ATOM 694 C C . GLU A 1 92 ? -17.708 0.284 -4.815 1.00 83.50 92 GLU A C 1
ATOM 696 O O . GLU A 1 92 ? -18.861 0.205 -4.397 1.00 83.50 92 GLU A O 1
ATOM 701 N N . VAL A 1 93 ? -16.667 -0.203 -4.130 1.00 77.88 93 VAL A N 1
ATOM 702 C CA . VAL A 1 93 ? -16.806 -0.980 -2.883 1.00 77.88 93 VAL A CA 1
ATOM 703 C C . VAL A 1 93 ? -16.782 -0.083 -1.649 1.00 77.88 93 VAL A C 1
ATOM 705 O O . VAL A 1 93 ? -17.618 -0.248 -0.763 1.00 77.88 93 VAL A O 1
ATOM 708 N N . ASP A 1 94 ? -15.862 0.883 -1.602 1.00 77.69 94 ASP A N 1
ATOM 709 C CA . ASP A 1 94 ? -15.621 1.695 -0.405 1.00 77.69 94 ASP A CA 1
ATOM 710 C C . ASP A 1 94 ? -16.178 3.123 -0.523 1.00 77.69 94 ASP A C 1
ATOM 712 O O . ASP A 1 94 ? -16.105 3.893 0.437 1.00 77.69 94 ASP A O 1
ATOM 716 N N . GLY A 1 95 ? -16.699 3.514 -1.696 1.00 80.44 95 GLY A N 1
ATOM 717 C CA . GLY A 1 95 ? -17.163 4.881 -1.961 1.00 80.44 95 GLY A CA 1
ATOM 718 C C . GLY A 1 95 ? -16.043 5.926 -1.896 1.00 80.44 95 GLY A C 1
ATOM 719 O O . GLY A 1 95 ? -16.305 7.106 -1.658 1.00 80.44 95 GLY A O 1
ATOM 720 N N . ARG A 1 96 ? -14.783 5.500 -2.050 1.00 80.94 96 ARG A N 1
ATOM 721 C CA . ARG A 1 96 ? -13.599 6.348 -1.871 1.00 80.94 96 ARG A CA 1
ATOM 722 C C . ARG A 1 96 ? -13.144 6.951 -3.193 1.00 80.94 96 ARG A C 1
ATOM 724 O O . ARG A 1 96 ? -13.070 6.271 -4.212 1.00 80.94 96 ARG A O 1
ATOM 731 N N . VAL A 1 97 ? -12.760 8.225 -3.150 1.00 82.31 97 VAL A N 1
ATOM 732 C CA . VAL A 1 97 ? -12.071 8.893 -4.260 1.00 82.31 97 VAL A CA 1
ATOM 733 C C . VAL A 1 97 ? -10.570 8.703 -4.090 1.00 82.31 97 VAL A C 1
ATOM 735 O O . VAL A 1 97 ? -10.018 8.971 -3.021 1.00 82.31 97 VAL A O 1
ATOM 738 N N . VAL A 1 98 ? -9.913 8.254 -5.155 1.00 86.50 98 VAL A N 1
ATOM 739 C CA . VAL A 1 98 ? -8.466 8.041 -5.194 1.00 86.50 98 VAL A CA 1
ATOM 740 C C . VAL A 1 98 ? -7.805 8.988 -6.189 1.00 86.50 98 VAL A C 1
ATOM 742 O O . VAL A 1 98 ? -8.378 9.343 -7.218 1.00 86.50 98 VAL A O 1
ATOM 745 N N . LEU A 1 99 ? -6.567 9.363 -5.890 1.00 86.31 99 LEU A N 1
ATOM 746 C CA . LEU A 1 99 ? -5.663 10.057 -6.792 1.00 86.31 99 LEU A CA 1
ATOM 747 C C . LEU A 1 99 ? -4.602 9.069 -7.281 1.00 86.31 99 LEU A C 1
ATOM 749 O O . LEU A 1 99 ? -3.911 8.449 -6.472 1.00 86.31 99 LEU A O 1
ATOM 753 N N . ILE A 1 100 ? -4.452 8.961 -8.600 1.00 87.81 100 ILE A N 1
ATOM 754 C CA . ILE A 1 100 ? -3.363 8.209 -9.228 1.00 87.81 100 ILE A CA 1
ATOM 755 C C . ILE A 1 100 ? -2.244 9.198 -9.554 1.00 87.81 100 ILE A C 1
ATOM 757 O O . ILE A 1 100 ? -2.435 10.120 -10.346 1.00 87.81 100 ILE A O 1
ATOM 761 N N . GLN A 1 101 ? -1.085 9.023 -8.927 1.00 84.75 101 GLN A N 1
ATOM 762 C CA . GLN A 1 101 ? 0.107 9.836 -9.171 1.00 84.75 101 GLN A CA 1
ATOM 763 C C . GLN A 1 101 ? 1.134 9.034 -9.962 1.00 84.75 101 GLN A C 1
ATOM 765 O O . GLN A 1 101 ? 1.268 7.833 -9.748 1.00 84.75 101 GLN A O 1
ATOM 770 N N . ASN A 1 102 ? 1.878 9.686 -10.851 1.00 84.25 102 ASN A N 1
ATOM 771 C CA . ASN A 1 102 ? 3.055 9.071 -11.460 1.00 84.25 102 ASN A CA 1
ATOM 772 C C . ASN A 1 102 ? 4.241 9.155 -10.488 1.00 84.25 102 ASN A C 1
ATOM 774 O O . ASN A 1 102 ? 4.397 10.182 -9.821 1.00 84.25 102 ASN A O 1
ATOM 778 N N . LEU A 1 103 ? 5.029 8.084 -10.404 1.00 75.75 103 LEU A N 1
ATOM 779 C CA . LEU A 1 103 ? 6.271 8.017 -9.628 1.00 75.75 103 LEU A CA 1
ATOM 780 C C . LEU A 1 103 ? 7.474 8.520 -10.434 1.00 75.75 103 LEU A C 1
ATOM 782 O O . LEU A 1 103 ? 7.430 8.443 -11.686 1.00 75.75 103 LEU A O 1
#

Foldseek 3Di:
DDDDDDPPDDDVVVCVVVVVVVVVVVVVVPDDDDADWDWDDDPPDTDTDRDDPVQVVLFFKWKWFQDPNDIDTPDTDNDPVVVVVVQVCCCVPVVTHIDIDTD

Sequence (103 aa):
MNAKATKKRWPERDLAPLIARTQENARAMGSATPIEALIRIEGDSWMFERADPAALAAARHRIVVHENGSPLSLGGCTDMSTALDVARRMAEVDGRVVLIQNL

Secondary structure (DSSP, 8-state):
-----------HHHHHHHHHHHHHHHHHT-S-PPPPEEEEEETTEEEEEEPPHHHHHT--EEEEEEETTEEEEEEEESSHHHHHHHHHHHHHHH---EEEEE-

Radius of gyration: 21.18 Å; chains: 1; bounding box: 38×40×56 Å